Protein AF-A0A538R7L3-F1 (afdb_monomer_lite)

pLDDT: mean 93.92, std 6.97, range [55.41, 98.5]

Structure (mmCIF, N/CA/C/O backbone):
data_AF-A0A538R7L3-F1
#
_entry.id   AF-A0A538R7L3-F1
#
loop_
_atom_site.group_PDB
_atom_site.id
_atom_site.type_symbol
_atom_site.label_atom_id
_atom_site.labe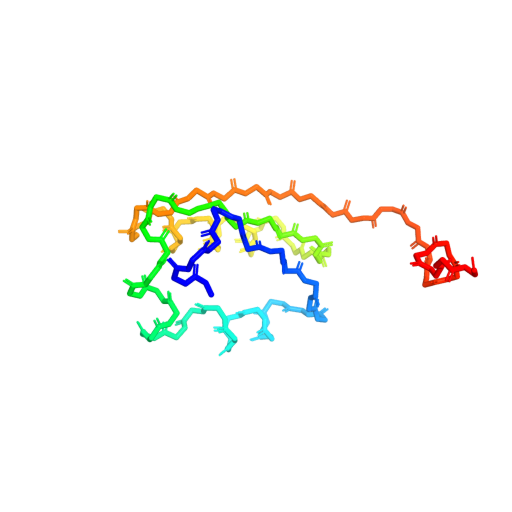l_alt_id
_atom_site.label_comp_id
_atom_site.label_asym_id
_atom_site.label_entity_id
_atom_site.label_seq_id
_atom_site.pdbx_PDB_ins_code
_atom_site.Cartn_x
_atom_site.Cartn_y
_atom_site.Cartn_z
_atom_site.occupancy
_atom_site.B_iso_or_equiv
_atom_site.auth_seq_id
_atom_site.auth_comp_id
_atom_site.auth_asym_id
_atom_site.auth_atom_id
_atom_site.pdbx_PDB_model_num
ATOM 1 N N . ME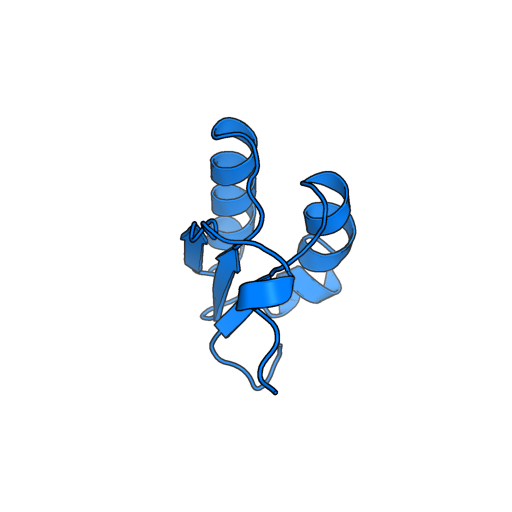T A 1 1 ? -11.844 -2.927 -5.101 1.00 73.94 1 MET A N 1
ATOM 2 C CA . MET A 1 1 ? -11.475 -2.623 -3.700 1.00 73.94 1 MET A CA 1
ATOM 3 C C . MET A 1 1 ? -12.649 -2.765 -2.739 1.00 73.94 1 MET A C 1
ATOM 5 O O . MET A 1 1 ? -12.476 -3.449 -1.752 1.00 73.94 1 MET A O 1
ATOM 9 N N . ALA A 1 2 ? -13.844 -2.230 -3.028 1.00 76.81 2 ALA A N 1
ATOM 10 C CA . ALA A 1 2 ? -14.975 -2.231 -2.081 1.00 76.81 2 ALA A CA 1
ATOM 11 C C . ALA A 1 2 ? -15.366 -3.595 -1.454 1.00 76.81 2 ALA A C 1
ATOM 13 O O . ALA A 1 2 ? -15.867 -3.616 -0.338 1.00 76.81 2 ALA A O 1
ATOM 14 N N . GLN A 1 3 ? -15.139 -4.717 -2.146 1.00 89.25 3 GLN A N 1
ATOM 15 C CA . GLN A 1 3 ? -15.446 -6.072 -1.651 1.00 89.25 3 GLN A CA 1
ATOM 16 C C . GLN A 1 3 ? -14.211 -6.859 -1.175 1.00 89.25 3 GLN A C 1
ATOM 18 O O . GLN A 1 3 ? -14.347 -8.002 -0.763 1.00 89.25 3 GLN A O 1
ATOM 23 N N . ALA A 1 4 ? -13.009 -6.289 -1.282 1.00 94.50 4 ALA A N 1
ATOM 24 C CA . ALA A 1 4 ? -11.767 -6.947 -0.881 1.00 94.50 4 ALA A CA 1
ATOM 25 C C . ALA A 1 4 ? -11.304 -6.400 0.468 1.00 94.50 4 ALA A C 1
ATOM 27 O O . ALA A 1 4 ? -11.559 -5.236 0.761 1.00 94.50 4 ALA A O 1
ATOM 28 N N . ASP A 1 5 ? -10.592 -7.202 1.255 1.00 96.31 5 ASP A N 1
ATOM 29 C CA . ASP A 1 5 ? -9.970 -6.752 2.512 1.00 96.31 5 ASP A CA 1
ATOM 30 C C . ASP A 1 5 ? -8.534 -6.257 2.310 1.00 96.31 5 ASP A C 1
ATOM 32 O O . ASP A 1 5 ? -8.059 -5.391 3.044 1.00 96.31 5 ASP A O 1
ATOM 36 N N . CYS A 1 6 ? -7.880 -6.735 1.248 1.00 96.75 6 CYS A N 1
ATOM 37 C CA . CYS A 1 6 ? -6.524 -6.353 0.882 1.00 96.75 6 CYS A CA 1
ATOM 38 C C . CYS A 1 6 ? -6.447 -5.823 -0.556 1.00 96.75 6 CYS A C 1
ATOM 40 O O . CYS A 1 6 ? -7.184 -6.257 -1.446 1.00 96.75 6 CYS A O 1
ATOM 42 N N . VAL A 1 7 ? -5.502 -4.914 -0.790 1.00 95.88 7 VAL A N 1
ATOM 43 C CA . VAL A 1 7 ? -5.128 -4.374 -2.101 1.00 95.88 7 VAL A CA 1
ATOM 44 C C . VAL A 1 7 ? -3.654 -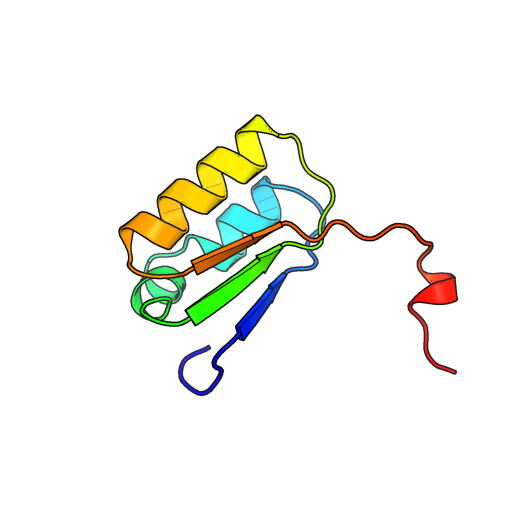4.673 -2.324 1.00 95.88 7 VAL A C 1
ATOM 46 O O . VAL A 1 7 ? -2.809 -4.159 -1.601 1.00 95.88 7 VAL A O 1
ATOM 49 N N . VAL A 1 8 ? -3.339 -5.495 -3.321 1.00 96.00 8 VAL A N 1
ATOM 50 C CA . VAL A 1 8 ? -1.954 -5.813 -3.685 1.00 96.00 8 VAL A CA 1
ATOM 51 C C . VAL A 1 8 ? -1.502 -4.872 -4.797 1.00 96.00 8 VAL A C 1
ATOM 53 O O . VAL A 1 8 ? -2.150 -4.795 -5.840 1.00 96.00 8 VAL A O 1
ATOM 56 N N . LEU A 1 9 ? -0.401 -4.155 -4.575 1.00 94.69 9 LEU A N 1
ATOM 57 C CA . LEU A 1 9 ? 0.171 -3.203 -5.521 1.00 94.69 9 LEU A CA 1
ATOM 58 C C . LEU A 1 9 ? 1.508 -3.700 -6.057 1.00 94.69 9 LEU A C 1
ATOM 60 O O . LEU A 1 9 ? 2.489 -3.804 -5.328 1.00 94.69 9 LEU A O 1
ATOM 64 N N . THR A 1 10 ? 1.538 -3.928 -7.364 1.00 93.00 10 THR A N 1
ATOM 65 C CA . THR A 1 10 ? 2.732 -4.223 -8.160 1.00 93.00 10 THR A CA 1
ATOM 66 C C . THR A 1 10 ? 2.749 -3.261 -9.345 1.00 93.00 10 THR A C 1
ATOM 68 O O . THR A 1 10 ? 2.172 -3.520 -10.397 1.00 93.00 10 THR A O 1
ATOM 71 N N . LEU A 1 11 ? 3.353 -2.091 -9.143 1.00 94.75 11 LEU A N 1
ATOM 72 C CA . LEU A 1 11 ? 3.463 -1.025 -10.142 1.00 94.75 11 LEU A CA 1
ATOM 73 C C . LEU A 1 11 ? 4.932 -0.627 -10.307 1.00 94.75 11 LEU A C 1
ATOM 75 O O . LEU A 1 11 ? 5.747 -0.908 -9.437 1.00 94.75 11 LEU A O 1
ATOM 79 N N . ALA A 1 12 ? 5.266 -0.011 -11.442 1.00 93.00 12 ALA A N 1
ATOM 80 C CA . ALA A 1 12 ? 6.657 0.209 -11.839 1.00 93.00 12 ALA A CA 1
ATOM 81 C C . ALA A 1 12 ? 7.435 1.138 -10.891 1.00 93.00 12 ALA A C 1
ATOM 83 O O . ALA A 1 12 ? 8.618 0.913 -10.657 1.00 93.00 12 ALA A O 1
ATOM 84 N N . ASP A 1 13 ? 6.780 2.175 -10.369 1.00 94.62 13 ASP A N 1
ATOM 85 C CA . ASP A 1 13 ? 7.403 3.205 -9.545 1.00 94.62 13 ASP A CA 1
ATOM 86 C C . ASP A 1 13 ? 6.368 3.946 -8.678 1.00 94.62 13 ASP A C 1
ATOM 88 O O . ASP A 1 13 ? 5.150 3.747 -8.781 1.00 94.62 13 ASP A O 1
ATOM 92 N N . THR A 1 14 ? 6.861 4.846 -7.828 1.00 95.25 14 THR A N 1
ATOM 93 C CA . THR A 1 14 ? 6.047 5.688 -6.944 1.00 95.25 14 THR A CA 1
ATOM 94 C C . THR A 1 14 ? 5.068 6.583 -7.703 1.00 95.25 14 THR A C 1
ATOM 96 O O . THR A 1 14 ? 3.959 6.820 -7.218 1.00 95.25 14 THR A O 1
ATOM 99 N N . ALA A 1 15 ? 5.419 7.078 -8.894 1.00 96.44 15 ALA A N 1
ATOM 100 C CA . ALA A 1 15 ? 4.527 7.932 -9.676 1.00 96.44 15 ALA A CA 1
ATOM 101 C C . ALA A 1 15 ? 3.307 7.141 -10.171 1.00 96.44 15 ALA A C 1
ATOM 103 O O . ALA A 1 15 ? 2.172 7.604 -10.024 1.00 96.44 15 ALA A O 1
ATOM 104 N N . ALA A 1 16 ? 3.522 5.920 -10.665 1.00 97.31 16 ALA A N 1
ATOM 105 C CA . ALA A 1 16 ? 2.463 4.995 -11.047 1.00 97.31 16 ALA A CA 1
ATOM 106 C C . ALA A 1 16 ? 1.583 4.614 -9.845 1.00 97.31 16 ALA A C 1
ATOM 108 O O . ALA A 1 16 ? 0.353 4.638 -9.955 1.00 97.31 16 ALA A O 1
ATOM 109 N N . ILE A 1 17 ? 2.187 4.333 -8.681 1.00 96.75 17 ILE A N 1
ATOM 110 C CA . ILE A 1 17 ? 1.442 4.047 -7.443 1.00 96.75 17 ILE A CA 1
ATOM 111 C C . ILE A 1 17 ? 0.541 5.221 -7.074 1.00 96.75 17 ILE A C 1
ATOM 113 O O . ILE A 1 17 ? -0.652 5.033 -6.842 1.00 96.75 17 ILE A O 1
ATOM 117 N N . ARG A 1 18 ? 1.077 6.443 -7.052 1.00 95.94 18 ARG A N 1
ATOM 118 C CA . ARG A 1 18 ? 0.303 7.637 -6.694 1.00 95.94 18 ARG A CA 1
ATOM 119 C C . ARG A 1 18 ? -0.842 7.885 -7.669 1.00 95.94 18 ARG A C 1
ATOM 121 O O . ARG A 1 18 ? -1.959 8.140 -7.226 1.00 95.94 18 ARG A O 1
ATOM 128 N N . ALA A 1 19 ? -0.583 7.761 -8.969 1.00 96.62 19 ALA A N 1
ATOM 129 C CA . ALA A 1 19 ? -1.592 7.965 -10.002 1.00 96.62 19 ALA A CA 1
ATOM 130 C C . ALA A 1 19 ? -2.738 6.938 -9.934 1.00 96.62 19 ALA A C 1
ATOM 132 O O . ALA A 1 19 ? -3.881 7.292 -10.210 1.00 96.62 19 ALA A O 1
ATOM 133 N N . GLY A 1 20 ? -2.456 5.684 -9.557 1.00 94.56 20 GLY A N 1
ATOM 134 C CA . GLY A 1 20 ? -3.474 4.630 -9.453 1.00 94.56 20 GLY A CA 1
ATOM 135 C C . GLY A 1 20 ? -4.183 4.563 -8.095 1.00 94.56 20 GLY A C 1
ATOM 136 O O . GLY A 1 20 ? -5.407 4.419 -8.022 1.00 94.56 20 GLY A O 1
ATOM 137 N N . LEU A 1 21 ? -3.427 4.665 -7.000 1.00 95.38 21 LEU A N 1
ATOM 138 C CA . LEU A 1 21 ? -3.927 4.429 -5.644 1.00 95.38 21 LEU A CA 1
ATOM 139 C C . LEU A 1 21 ? -4.397 5.701 -4.940 1.00 95.38 21 LEU A C 1
ATOM 141 O O . LEU A 1 21 ? -5.394 5.658 -4.228 1.00 95.38 21 LEU A O 1
ATOM 145 N N . LEU A 1 22 ? -3.712 6.833 -5.109 1.00 95.06 22 LEU A N 1
ATOM 146 C CA . LEU A 1 22 ? -4.002 8.046 -4.330 1.00 95.06 22 LEU A CA 1
ATOM 147 C C . LEU A 1 22 ? -5.004 8.977 -5.022 1.00 95.06 22 LEU A C 1
ATOM 149 O O . LEU A 1 22 ? -5.011 10.188 -4.805 1.00 95.06 22 LEU A O 1
ATOM 153 N N . THR A 1 23 ? -5.881 8.415 -5.852 1.00 96.31 23 THR A N 1
ATOM 154 C CA . THR A 1 23 ? -7.006 9.163 -6.419 1.00 96.31 23 THR A CA 1
ATOM 155 C C . THR A 1 23 ? -8.109 9.338 -5.370 1.00 96.31 23 THR A C 1
ATOM 157 O O . THR A 1 23 ? -8.267 8.476 -4.500 1.00 96.31 23 THR A O 1
ATOM 160 N N . PRO A 1 24 ? -8.945 10.390 -5.457 1.00 95.56 24 PRO A N 1
ATOM 161 C CA . PRO A 1 24 ? -10.069 10.562 -4.536 1.00 95.56 24 PRO A CA 1
ATOM 162 C C . PRO A 1 24 ? -11.005 9.346 -4.476 1.00 95.56 24 PRO A C 1
ATOM 164 O O . PRO A 1 24 ? -11.461 8.972 -3.399 1.00 95.56 24 PRO A O 1
ATOM 167 N N . ALA A 1 25 ? -11.257 8.699 -5.619 1.00 94.56 25 ALA A N 1
ATOM 168 C CA .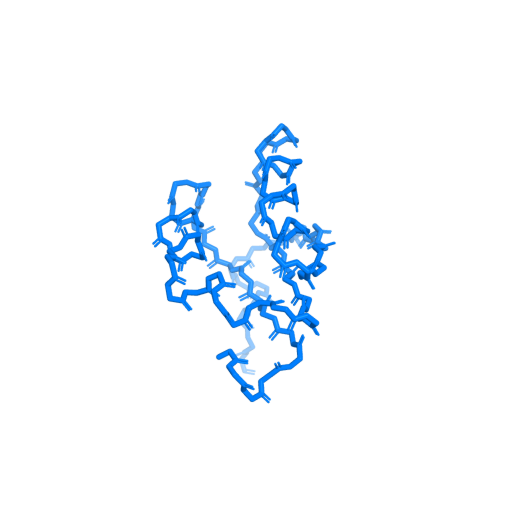 ALA A 1 25 ? -12.117 7.521 -5.702 1.00 94.56 25 ALA A CA 1
ATOM 169 C C . ALA A 1 25 ? -11.503 6.302 -4.996 1.00 94.56 25 ALA A C 1
ATOM 171 O O . ALA A 1 25 ? -12.206 5.582 -4.290 1.00 94.56 25 ALA A O 1
ATOM 172 N N . SER A 1 26 ? -10.196 6.091 -5.161 1.00 94.69 26 SER A N 1
ATOM 173 C CA . SER A 1 26 ? -9.470 5.012 -4.494 1.00 94.69 26 SER A CA 1
ATOM 174 C C . SER A 1 26 ? -9.397 5.244 -2.983 1.00 94.69 26 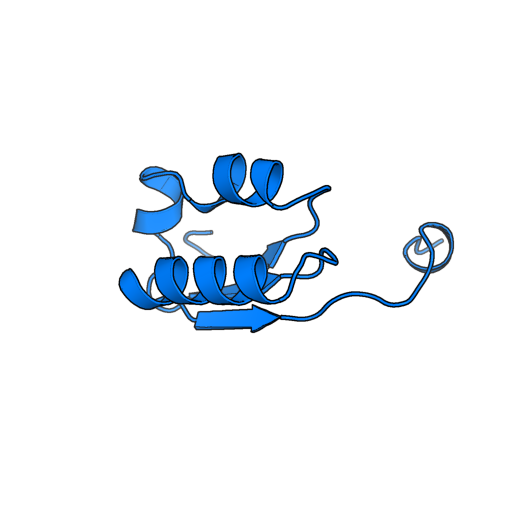SER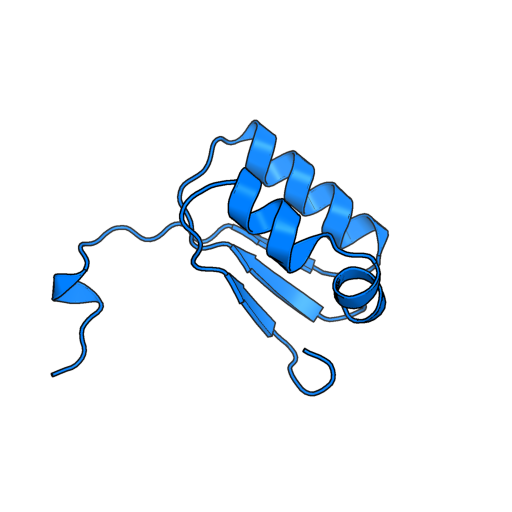 A C 1
ATOM 176 O O . SER A 1 26 ? -9.782 4.370 -2.210 1.00 94.69 26 SER A O 1
ATOM 178 N N . LEU A 1 27 ? -9.001 6.446 -2.552 1.00 95.19 27 LEU A N 1
ATOM 179 C CA . LEU A 1 27 ? -8.897 6.813 -1.136 1.00 95.19 27 LEU A CA 1
ATOM 180 C C . LEU A 1 27 ? -10.232 6.688 -0.387 1.00 95.19 27 LEU A C 1
ATOM 182 O O . LEU A 1 27 ? -10.246 6.279 0.773 1.00 95.19 27 LEU A O 1
ATOM 186 N N . ALA A 1 28 ? -11.357 6.985 -1.046 1.00 95.31 28 ALA A N 1
ATOM 187 C CA . ALA A 1 28 ? -12.692 6.885 -0.452 1.00 95.31 28 ALA A CA 1
ATOM 188 C C . ALA A 1 28 ? -13.078 5.460 -0.015 1.00 95.31 28 ALA A C 1
ATOM 190 O O . ALA A 1 28 ? -14.000 5.300 0.783 1.00 95.31 28 ALA A O 1
ATOM 191 N N . VAL A 1 29 ? -12.392 4.430 -0.522 1.00 95.81 29 VAL A N 1
ATOM 192 C CA . VAL A 1 29 ? -12.710 3.018 -0.257 1.00 95.81 29 VAL A CA 1
ATOM 193 C C . VAL A 1 29 ? -11.580 2.250 0.439 1.00 95.81 29 VAL A C 1
ATOM 195 O O . VAL A 1 29 ? -11.662 1.028 0.537 1.00 95.81 29 VAL A O 1
ATOM 198 N N . LEU A 1 30 ? -10.534 2.938 0.917 1.00 96.12 30 LEU A N 1
ATOM 199 C CA . LEU A 1 30 ? -9.398 2.310 1.613 1.00 96.12 30 LEU A CA 1
ATOM 200 C C . LEU A 1 30 ? -9.594 2.140 3.122 1.00 96.12 30 LEU A C 1
ATOM 202 O O . LEU A 1 30 ? -8.785 1.470 3.760 1.00 96.12 30 LEU A O 1
ATOM 206 N N . ARG A 1 31 ? -10.648 2.722 3.701 1.00 97.06 31 ARG A N 1
ATOM 207 C CA . ARG A 1 31 ? -10.944 2.548 5.125 1.00 97.06 31 ARG A CA 1
ATOM 208 C C . ARG A 1 31 ? -11.089 1.063 5.466 1.00 97.06 31 ARG A C 1
ATOM 210 O O . ARG A 1 31 ? -11.807 0.341 4.777 1.00 97.06 31 ARG A O 1
ATOM 217 N N . ASP A 1 32 ? -10.412 0.648 6.534 1.00 97.19 32 ASP A N 1
ATOM 218 C CA . ASP A 1 32 ? -10.368 -0.725 7.045 1.00 97.19 32 ASP A CA 1
ATOM 219 C C . ASP A 1 32 ? -9.789 -1.746 6.044 1.00 97.19 32 ASP A C 1
ATOM 221 O O . ASP A 1 32 ? -10.019 -2.949 6.174 1.00 97.19 32 ASP A O 1
ATOM 225 N N . LYS A 1 33 ? -9.043 -1.281 5.027 1.00 97.44 33 LYS A N 1
ATOM 226 C CA . LYS A 1 33 ? -8.357 -2.120 4.032 1.00 97.44 33 LYS A CA 1
ATOM 227 C C . LYS A 1 33 ? -6.852 -2.100 4.228 1.00 97.44 33 LYS A C 1
ATOM 229 O O . LYS A 1 33 ? -6.283 -1.066 4.570 1.00 97.44 33 LYS A O 1
ATOM 234 N N . THR A 1 34 ? -6.202 -3.220 3.925 1.00 98.12 34 THR A N 1
ATOM 235 C CA . THR A 1 34 ? -4.739 -3.324 3.944 1.00 98.12 34 THR A CA 1
ATOM 236 C C . THR A 1 34 ? -4.174 -3.185 2.538 1.00 98.12 34 THR A C 1
ATOM 238 O O . THR A 1 34 ? -4.478 -3.980 1.651 1.00 98.12 34 THR A O 1
ATOM 241 N N . VAL A 1 35 ? -3.317 -2.194 2.329 1.00 97.94 35 VAL A N 1
ATOM 242 C CA . VAL A 1 35 ? -2.541 -2.027 1.103 1.00 97.94 35 VAL A CA 1
ATOM 243 C C . VAL A 1 35 ? -1.195 -2.726 1.270 1.00 97.94 35 VAL A C 1
ATOM 245 O O . VAL A 1 35 ? -0.416 -2.369 2.149 1.00 97.94 35 VAL A O 1
ATOM 248 N N . ILE A 1 36 ? -0.922 -3.707 0.414 1.00 98.25 36 ILE A N 1
ATOM 249 C CA . ILE A 1 36 ? 0.339 -4.448 0.350 1.00 98.25 36 ILE A CA 1
ATOM 250 C C . ILE A 1 36 ? 1.135 -3.902 -0.836 1.00 98.25 36 ILE A C 1
ATOM 252 O O . ILE A 1 36 ? 0.757 -4.107 -1.991 1.00 98.25 36 ILE A O 1
ATOM 256 N N . GLN A 1 37 ? 2.214 -3.181 -0.549 1.00 97.44 37 GLN A N 1
ATOM 257 C CA . GLN A 1 37 ? 3.058 -2.497 -1.524 1.00 97.44 37 GLN A CA 1
ATOM 258 C C . GLN A 1 37 ? 4.270 -3.383 -1.850 1.00 97.44 37 GLN A C 1
ATOM 260 O O . GLN A 1 37 ? 5.157 -3.545 -1.015 1.00 97.44 37 GLN A O 1
ATOM 265 N N . MET A 1 38 ? 4.293 -3.982 -3.044 1.00 96.25 38 MET A N 1
ATOM 266 C CA . MET A 1 38 ? 5.316 -4.953 -3.460 1.00 96.25 38 MET A CA 1
ATOM 267 C C . MET A 1 38 ? 6.385 -4.403 -4.414 1.00 96.25 38 MET A C 1
ATOM 269 O O . MET A 1 38 ? 7.369 -5.087 -4.699 1.00 96.25 38 MET A O 1
ATOM 273 N N . ALA A 1 39 ? 6.199 -3.195 -4.939 1.00 93.56 39 ALA A N 1
ATOM 274 C CA . ALA A 1 39 ? 7.207 -2.487 -5.709 1.00 93.56 39 ALA A CA 1
ATOM 275 C C . ALA A 1 39 ? 8.372 -2.059 -4.810 1.00 93.56 39 ALA A C 1
ATOM 277 O O . ALA A 1 39 ? 8.180 -1.551 -3.705 1.00 93.56 39 ALA A O 1
ATOM 278 N N . THR A 1 40 ? 9.591 -2.207 -5.312 1.00 94.44 40 THR A N 1
ATOM 279 C CA . THR A 1 40 ? 10.783 -1.677 -4.651 1.00 94.44 40 THR A CA 1
ATOM 280 C C . THR A 1 40 ? 10.874 -0.177 -4.926 1.00 94.44 40 THR A C 1
ATOM 282 O O . THR A 1 40 ? 11.134 0.226 -6.058 1.00 94.44 40 THR A O 1
ATOM 285 N N . ILE A 1 41 ? 10.652 0.643 -3.899 1.00 95.94 41 ILE A N 1
ATOM 286 C CA . ILE A 1 41 ? 10.713 2.115 -3.945 1.00 95.94 41 ILE A CA 1
ATOM 287 C C . ILE A 1 41 ? 11.648 2.636 -2.844 1.00 95.94 41 ILE A C 1
ATOM 289 O O . ILE A 1 41 ? 12.109 1.857 -2.008 1.00 95.94 41 ILE A O 1
ATOM 293 N N . ALA A 1 42 ? 11.956 3.935 -2.831 1.00 97.00 42 ALA A N 1
ATOM 294 C CA . ALA A 1 42 ? 12.780 4.504 -1.768 1.00 97.00 42 ALA A CA 1
ATOM 295 C C . ALA A 1 42 ? 12.040 4.515 -0.416 1.00 97.00 42 ALA A C 1
ATOM 297 O O . ALA A 1 42 ? 10.809 4.595 -0.351 1.00 97.00 42 ALA A O 1
ATOM 298 N N . GLN A 1 43 ? 12.799 4.487 0.681 1.00 96.75 43 GLN A N 1
ATOM 299 C CA . GLN A 1 43 ? 12.256 4.467 2.042 1.00 96.75 43 GLN A CA 1
ATOM 300 C C . GLN A 1 43 ? 11.318 5.656 2.302 1.00 96.75 43 GLN A C 1
ATOM 302 O O . GLN A 1 43 ? 10.232 5.496 2.859 1.00 96.75 43 GLN A O 1
ATOM 307 N N . GLU A 1 44 ? 11.716 6.855 1.883 1.00 98.12 44 GLU A N 1
ATOM 308 C CA . GLU A 1 44 ? 10.950 8.084 2.087 1.00 98.12 44 GLU A CA 1
ATOM 309 C C . GLU A 1 44 ? 9.630 8.064 1.307 1.00 98.12 44 GLU A C 1
ATOM 311 O O . GLU A 1 44 ? 8.615 8.588 1.769 1.00 98.12 44 GLU A O 1
ATOM 316 N N . GLU A 1 45 ? 9.625 7.424 0.137 1.00 97.56 45 GLU A N 1
ATOM 317 C CA . GLU A 1 45 ? 8.430 7.254 -0.684 1.00 97.56 45 GLU A CA 1
ATOM 318 C C . GLU A 1 45 ? 7.454 6.270 -0.034 1.00 97.56 45 GLU A C 1
ATOM 320 O O . GLU A 1 45 ? 6.257 6.557 0.029 1.00 97.56 45 GLU A O 1
ATOM 325 N N . SER A 1 46 ? 7.969 5.160 0.510 1.00 97.75 46 SER A N 1
ATOM 326 C CA . SER A 1 46 ? 7.194 4.172 1.272 1.00 97.75 46 SER A CA 1
ATOM 327 C C . SER A 1 46 ? 6.520 4.810 2.492 1.00 97.75 46 SER A C 1
ATOM 329 O O . SER A 1 46 ? 5.305 4.698 2.661 1.00 97.75 46 SER A O 1
ATOM 331 N N . LEU A 1 47 ? 7.268 5.589 3.282 1.00 98.31 47 LEU A N 1
ATOM 332 C CA . LEU A 1 47 ? 6.733 6.302 4.449 1.00 98.31 47 LEU A CA 1
ATOM 333 C C . LEU A 1 47 ? 5.671 7.344 4.061 1.00 98.31 47 LEU A C 1
ATOM 335 O O . LEU A 1 47 ? 4.652 7.486 4.740 1.00 98.31 47 LEU A O 1
ATOM 339 N N . ALA A 1 48 ? 5.872 8.064 2.954 1.00 98.06 48 ALA A N 1
ATOM 340 C CA . ALA A 1 48 ? 4.887 9.022 2.461 1.00 98.06 48 ALA A CA 1
ATOM 341 C C . ALA A 1 48 ? 3.598 8.337 1.972 1.00 98.06 48 ALA A C 1
ATOM 343 O O . ALA A 1 48 ? 2.509 8.881 2.156 1.00 98.06 48 ALA A O 1
ATOM 344 N N . LEU A 1 49 ? 3.700 7.155 1.353 1.00 97.56 49 LEU A N 1
ATOM 345 C CA . LEU A 1 49 ? 2.538 6.349 0.966 1.00 97.56 49 LEU A CA 1
ATOM 346 C C . LEU A 1 49 ? 1.786 5.827 2.191 1.00 97.56 49 LEU A C 1
ATOM 348 O O . LEU A 1 49 ? 0.562 5.958 2.241 1.00 97.56 49 LEU A O 1
ATOM 352 N N . GLN A 1 50 ? 2.508 5.296 3.183 1.00 98.38 50 GLN A N 1
ATOM 353 C CA . GLN A 1 50 ? 1.936 4.850 4.453 1.00 98.38 50 GLN A CA 1
ATOM 354 C C . GLN A 1 50 ? 1.084 5.951 5.087 1.00 98.38 50 GLN A C 1
ATOM 356 O O . GLN A 1 50 ? -0.091 5.729 5.375 1.00 98.38 50 GLN A O 1
ATOM 361 N N . ALA A 1 51 ? 1.645 7.155 5.228 1.00 98.38 51 ALA A N 1
ATOM 362 C CA . ALA A 1 51 ? 0.953 8.280 5.844 1.00 98.38 51 ALA A CA 1
ATOM 363 C C . ALA A 1 51 ? -0.352 8.648 5.112 1.00 98.38 51 ALA A C 1
ATOM 365 O O . ALA A 1 51 ? -1.367 8.916 5.753 1.00 98.38 51 ALA A O 1
ATOM 366 N N . GLU A 1 52 ? -0.361 8.638 3.776 1.00 98.00 52 GLU A N 1
ATOM 367 C CA . GLU A 1 52 ? -1.564 8.944 2.988 1.00 98.00 52 GLU A CA 1
ATOM 368 C C . GLU A 1 52 ? -2.661 7.882 3.140 1.00 98.00 52 GLU A C 1
ATOM 370 O O . GLU A 1 52 ? -3.847 8.219 3.191 1.00 98.00 52 GLU A O 1
ATOM 375 N N . ILE A 1 53 ? -2.275 6.609 3.238 1.00 97.81 53 ILE A N 1
ATOM 376 C CA . ILE A 1 53 ? -3.200 5.482 3.407 1.00 97.81 53 ILE A CA 1
ATOM 377 C C . ILE A 1 53 ? -3.774 5.465 4.830 1.00 97.81 53 ILE A C 1
ATOM 379 O O . ILE A 1 53 ? -4.989 5.356 5.012 1.00 97.81 53 ILE A O 1
ATOM 383 N N . GLU A 1 54 ? -2.928 5.647 5.843 1.00 98.25 54 GLU A N 1
ATOM 384 C CA . GLU A 1 54 ? -3.348 5.694 7.247 1.00 98.25 54 GLU A CA 1
ATOM 385 C C . GLU A 1 54 ? -4.240 6.907 7.537 1.00 98.25 54 GLU A C 1
ATOM 387 O O . GLU A 1 54 ? -5.213 6.801 8.287 1.00 98.25 54 GLU A O 1
ATOM 392 N N . ARG A 1 55 ? -4.005 8.045 6.865 1.00 98.31 55 ARG A N 1
ATOM 393 C CA . ARG A 1 55 ? -4.841 9.253 6.984 1.00 98.31 55 ARG A CA 1
ATOM 394 C C . ARG A 1 55 ? -6.309 9.009 6.620 1.00 98.31 55 ARG A C 1
ATOM 396 O O . ARG A 1 55 ? -7.184 9.703 7.139 1.00 98.31 55 ARG A O 1
ATOM 403 N N . VAL A 1 56 ? -6.601 8.044 5.745 1.00 97.81 56 VAL A N 1
ATOM 404 C CA . VAL A 1 56 ? -7.979 7.669 5.371 1.00 97.81 56 VAL A CA 1
ATOM 405 C C . VAL A 1 56 ? -8.501 6.438 6.123 1.00 97.81 56 VAL A C 1
ATOM 407 O O . VAL A 1 56 ? -9.631 6.007 5.888 1.00 97.81 56 VAL A O 1
ATOM 410 N N . GLY A 1 57 ? -7.727 5.921 7.082 1.00 97.94 57 GLY A N 1
ATOM 411 C CA . GLY A 1 57 ? -8.075 4.760 7.900 1.00 97.94 57 GLY A CA 1
ATOM 412 C C . GLY A 1 57 ? -7.771 3.416 7.239 1.00 97.94 57 GLY A C 1
ATOM 413 O O . GLY A 1 57 ? -8.371 2.417 7.625 1.00 97.94 57 GLY A O 1
ATOM 414 N N . GLY A 1 58 ? -6.905 3.387 6.224 1.00 97.94 58 GLY A N 1
ATOM 415 C CA . GLY A 1 58 ? -6.337 2.145 5.705 1.00 97.94 58 GLY A CA 1
ATOM 416 C C . GLY A 1 58 ? -5.115 1.702 6.510 1.00 97.94 58 GLY A C 1
ATOM 417 O O . GLY A 1 58 ? -4.582 2.448 7.327 1.00 97.94 58 GLY A O 1
ATOM 418 N N . SER A 1 59 ? -4.653 0.482 6.264 1.00 98.50 59 SER A N 1
ATOM 419 C CA . SER A 1 59 ? -3.385 -0.052 6.770 1.00 98.50 59 SER A CA 1
ATOM 420 C C . SER A 1 59 ? -2.393 -0.229 5.626 1.00 98.50 59 SER A C 1
ATOM 422 O O . SER A 1 59 ? -2.789 -0.506 4.494 1.00 98.50 59 SER A O 1
ATOM 424 N N . TYR A 1 60 ? -1.102 -0.089 5.915 1.00 98.50 60 TYR A N 1
ATOM 425 C CA . TYR A 1 60 ? -0.030 -0.203 4.930 1.00 98.50 60 TYR A CA 1
ATOM 426 C C . TYR A 1 60 ? 0.958 -1.301 5.326 1.00 98.50 60 TYR A C 1
ATOM 428 O O . TYR A 1 60 ? 1.355 -1.405 6.485 1.00 98.50 60 TYR A O 1
ATOM 436 N N . CYS A 1 61 ? 1.361 -2.116 4.356 1.00 98.12 61 CYS A N 1
ATOM 437 C CA . CYS A 1 61 ? 2.385 -3.139 4.504 1.00 98.12 61 CYS A CA 1
ATOM 438 C C . CYS A 1 61 ? 3.364 -3.030 3.335 1.00 98.12 61 CYS A C 1
ATOM 440 O O . CYS A 1 61 ? 2.983 -3.224 2.180 1.00 98.12 61 CYS A O 1
ATOM 442 N N . GLU A 1 62 ? 4.624 -2.727 3.636 1.00 97.06 62 GLU A N 1
ATOM 443 C CA . GLU A 1 62 ? 5.706 -2.795 2.658 1.00 97.06 62 GLU A CA 1
ATOM 444 C C . GLU A 1 62 ? 6.184 -4.248 2.528 1.00 97.06 62 GLU A C 1
ATOM 446 O O . GLU A 1 62 ? 6.504 -4.896 3.526 1.00 97.06 62 GLU A O 1
ATOM 451 N N . ALA A 1 63 ? 6.200 -4.774 1.304 1.00 96.50 63 ALA A N 1
ATOM 452 C CA . ALA A 1 63 ? 6.532 -6.166 1.007 1.00 96.50 63 ALA A CA 1
ATOM 453 C C . ALA A 1 63 ? 7.294 -6.292 -0.331 1.00 96.50 63 ALA A C 1
ATOM 455 O O . ALA A 1 63 ? 6.812 -6.974 -1.242 1.00 96.50 63 ALA A O 1
ATOM 456 N N . PRO A 1 64 ? 8.458 -5.625 -0.489 1.00 93.56 64 PRO A N 1
ATOM 457 C CA . PRO A 1 64 ? 9.208 -5.640 -1.738 1.00 93.56 64 PRO A CA 1
ATOM 458 C C . PRO A 1 64 ? 9.650 -7.066 -2.071 1.00 93.56 64 PRO A C 1
ATOM 460 O O . PRO A 1 64 ? 10.077 -7.828 -1.200 1.00 93.56 64 PRO A O 1
ATOM 463 N N . VAL A 1 65 ? 9.530 -7.438 -3.344 1.00 91.25 65 VAL A N 1
ATOM 464 C CA . VAL A 1 65 ? 9.793 -8.810 -3.791 1.00 91.25 65 VAL A CA 1
ATOM 465 C C . VAL A 1 65 ? 11.243 -8.969 -4.213 1.00 91.25 65 VAL A C 1
ATOM 467 O O . VAL A 1 65 ? 11.757 -8.210 -5.033 1.00 91.25 65 VAL A O 1
ATOM 470 N N . LEU A 1 66 ? 11.882 -10.017 -3.699 1.00 88.62 66 LEU A N 1
ATOM 471 C CA . LEU A 1 66 ? 13.164 -10.495 -4.193 1.00 88.62 66 LEU A CA 1
ATOM 472 C C . LEU A 1 66 ? 12.916 -11.655 -5.161 1.00 88.62 66 LEU A C 1
ATOM 474 O O . LEU A 1 66 ? 12.380 -12.687 -4.766 1.00 88.62 66 LEU A O 1
ATOM 478 N N . GLY A 1 67 ? 13.275 -11.459 -6.427 1.00 85.62 67 GLY A N 1
ATOM 479 C CA . GLY A 1 67 ? 13.070 -12.436 -7.491 1.00 85.62 67 GLY A CA 1
ATOM 480 C C . GLY A 1 67 ? 12.968 -11.778 -8.865 1.00 85.62 67 GLY A C 1
ATOM 481 O O . GLY A 1 67 ? 13.044 -10.558 -9.012 1.00 85.62 67 GLY A O 1
ATOM 482 N N . SER A 1 68 ? 12.808 -12.603 -9.885 1.00 86.69 68 SER A N 1
ATOM 483 C CA . SER A 1 68 ? 12.684 -12.230 -11.288 1.00 86.69 68 SER A CA 1
ATOM 484 C C . SER A 1 68 ? 11.268 -12.478 -11.802 1.00 86.69 68 SER A C 1
ATOM 486 O O . SER A 1 68 ? 10.484 -13.225 -11.216 1.00 86.69 68 SER A O 1
ATOM 488 N N . LEU A 1 69 ? 10.943 -11.900 -12.962 1.00 86.38 69 LEU A N 1
ATOM 489 C CA . LEU A 1 69 ? 9.670 -12.176 -13.631 1.00 86.38 69 LEU A CA 1
ATOM 490 C C . LEU A 1 69 ? 9.482 -13.677 -13.913 1.00 86.38 69 LEU A C 1
ATOM 492 O O . LEU A 1 69 ? 8.360 -14.164 -13.844 1.00 86.38 69 LEU A O 1
ATOM 496 N N . ALA A 1 70 ? 10.567 -14.403 -14.203 1.00 90.25 70 ALA A N 1
ATOM 497 C CA . ALA A 1 70 ? 10.521 -15.838 -14.470 1.00 90.25 70 ALA A CA 1
ATOM 498 C C . ALA A 1 70 ? 10.061 -16.646 -13.245 1.00 90.25 70 ALA A C 1
ATOM 500 O O . ALA A 1 70 ? 9.309 -17.598 -13.398 1.00 90.25 70 ALA A O 1
ATOM 501 N N . GLU A 1 71 ? 10.461 -16.249 -12.035 1.00 89.62 71 GLU A N 1
ATOM 502 C CA . GLU A 1 71 ? 10.038 -16.909 -10.790 1.00 89.62 71 GLU A CA 1
ATOM 503 C C . GLU A 1 71 ? 8.593 -16.562 -10.406 1.00 89.62 71 GLU A C 1
ATOM 505 O O . GLU A 1 71 ? 7.918 -17.358 -9.761 1.00 89.62 71 GLU A O 1
ATOM 510 N N . ALA A 1 72 ? 8.101 -15.388 -10.817 1.00 87.69 72 ALA A N 1
ATOM 511 C CA . ALA A 1 72 ? 6.715 -14.969 -10.598 1.00 87.69 72 ALA A CA 1
ATOM 512 C C . ALA A 1 72 ? 5.720 -15.615 -11.582 1.00 87.69 72 ALA A C 1
ATOM 514 O O . ALA A 1 72 ? 4.506 -15.541 -11.377 1.00 87.69 72 ALA A O 1
ATOM 515 N N . GLN A 1 73 ? 6.213 -16.226 -12.661 1.00 86.44 73 GLN A N 1
ATOM 516 C CA . GLN A 1 73 ? 5.387 -16.978 -13.595 1.00 86.44 73 GLN A CA 1
ATOM 517 C C . GLN A 1 73 ? 5.091 -18.362 -13.017 1.00 86.44 73 GLN A C 1
ATOM 519 O O . GLN A 1 73 ? 5.981 -19.189 -12.842 1.00 86.44 73 GLN A O 1
ATOM 524 N N . PHE A 1 74 ? 3.815 -18.632 -12.765 1.00 70.19 74 PHE A N 1
ATOM 525 C CA . PHE A 1 74 ? 3.342 -19.998 -12.591 1.00 70.19 74 PHE A CA 1
ATOM 526 C C . PHE A 1 74 ? 3.139 -20.596 -13.987 1.00 70.19 74 PHE A C 1
ATOM 528 O O . PHE A 1 74 ? 2.336 -20.071 -14.762 1.00 70.19 74 PHE A O 1
ATOM 535 N N . ILE A 1 75 ? 3.906 -21.639 -14.317 1.00 55.41 75 ILE A N 1
ATOM 536 C CA . ILE A 1 75 ? 3.619 -22.520 -15.461 1.00 55.41 75 ILE A CA 1
ATOM 537 C C . ILE A 1 75 ? 2.432 -23.413 -15.101 1.00 55.41 75 ILE A C 1
ATOM 539 O O . ILE A 1 75 ? 2.425 -23.916 -13.952 1.00 55.41 75 ILE A O 1
#

Sequence (75 aa):
MAQADCVVLTLADTAAIRAGLLTPASLAVLRDKTVIQMATIAQEESLALQAEIERVGGSYCEAPVLGSLAEAQFI

Radius of gyration: 12.66 Å; chains: 1; bounding box: 29×33×23 Å

Foldseek 3Di:
DQPDQEAEDDDAALVRCCVPQVDPVNLQRQANHEYEYADDYDPVSLVVVQVSSVVSRHHYHYHHDDDDPVVVDDD

Secondary structure (DSSP, 8-state):
-TT-SEEEE--SSHHHHHHHHSSHHHHTT-TT-EEEE-S---HHHHHHHHHHHHHTT-EEEE----S-HHHH---